Protein AF-A0A838Q9A1-F1 (afdb_monomer_lite)

Secondary structure (DSSP, 8-state):
-PPP--TTHHHH-EEEEESS-HHHHHHHHHHHHHTS-GGG-EEEEEE-SSEEEEEETTS-EEEEEEEE-TTSSEEEEEEESS-HHHHHHHHHHSPP-----S--------S-SS-----

Sequence (119 aa):
MSTPSNSQLARTVQEKTTPLSAAEVIAEAKVFFARRSGIYAAFPEQESSVHLTLRGQGGEEIVIGTALSMGGGTRVTASTYLFDQQVARFLDNLPSAQPDEPGIRVPLSFSTVLEKAAE

pLDDT: mean 81.8, std 20.18, range [37.47, 98.56]

Foldseek 3Di:
DDDPDPVVVVPFKDKAFAQDAQVVLQVLVQVLQCPDDQQSRWHFDDDDSFKTWTAHPVRWIKIWGWDADPVHGIMIIIGTDPCSVSVVVSRVPGHHPDDPDPDDPPPPPDDDDDDDDDD

Structure (mmCIF, N/CA/C/O backbone):
data_AF-A0A838Q9A1-F1
#
_entry.id   AF-A0A838Q9A1-F1
#
loop_
_atom_site.group_PDB
_atom_site.id
_atom_site.type_symbol
_atom_site.label_atom_id
_atom_site.label_alt_id
_atom_site.label_comp_id
_atom_site.label_asym_id
_atom_site.label_entity_id
_atom_site.label_seq_id
_atom_site.pdbx_PDB_ins_code
_atom_site.Cartn_x
_atom_site.Cartn_y
_atom_site.Cartn_z
_atom_site.occupancy
_atom_site.B_iso_or_equiv
_atom_site.auth_seq_id
_atom_site.auth_comp_id
_atom_site.auth_asym_id
_atom_site.auth_atom_id
_atom_site.pdbx_PDB_model_num
ATOM 1 N N . MET A 1 1 ? 23.471 18.700 -17.807 1.00 41.94 1 MET A N 1
ATOM 2 C CA . MET A 1 1 ? 22.583 19.209 -16.740 1.00 41.94 1 MET A CA 1
ATOM 3 C C . MET A 1 1 ? 22.416 18.096 -15.722 1.00 41.94 1 MET A C 1
ATOM 5 O O . MET A 1 1 ? 21.799 17.094 -16.051 1.00 41.94 1 MET A O 1
ATOM 9 N N . SER A 1 2 ? 23.044 18.214 -14.552 1.00 50.22 2 SER A N 1
ATOM 10 C CA . SER A 1 2 ? 22.929 17.217 -13.481 1.00 50.22 2 SER A CA 1
ATOM 11 C C . SER A 1 2 ? 21.661 17.499 -12.679 1.00 50.22 2 SER A C 1
ATOM 13 O O . SER A 1 2 ? 21.514 18.595 -12.141 1.00 50.22 2 SER A O 1
ATOM 15 N N . THR A 1 3 ? 20.732 16.545 -12.634 1.00 60.44 3 THR A N 1
ATOM 16 C CA . THR A 1 3 ? 19.511 16.640 -11.824 1.00 60.44 3 THR A CA 1
ATOM 17 C C . THR A 1 3 ? 19.892 16.805 -10.349 1.00 60.44 3 THR A C 1
ATOM 19 O O . THR A 1 3 ? 20.715 16.023 -9.863 1.00 60.44 3 THR A O 1
ATOM 22 N N . PRO A 1 4 ? 19.347 17.792 -9.615 1.00 58.34 4 PRO A N 1
ATOM 23 C CA . PRO A 1 4 ? 19.631 17.931 -8.193 1.00 58.34 4 PRO A CA 1
ATOM 24 C C . PRO A 1 4 ? 19.149 16.678 -7.451 1.00 58.34 4 PRO A C 1
ATOM 26 O O . PRO A 1 4 ? 17.971 16.327 -7.491 1.00 58.34 4 PRO A O 1
ATOM 29 N N . SER A 1 5 ? 20.081 15.984 -6.793 1.00 65.69 5 SER A N 1
ATOM 30 C CA . SER A 1 5 ? 19.782 14.820 -5.958 1.00 65.69 5 SER A CA 1
ATOM 31 C C . SER A 1 5 ? 19.087 15.292 -4.682 1.00 65.69 5 SER A C 1
ATOM 33 O O . SER A 1 5 ? 19.711 15.888 -3.803 1.00 65.69 5 SER A O 1
ATOM 35 N N . ASN A 1 6 ? 17.774 15.080 -4.596 1.00 66.38 6 ASN A N 1
ATOM 36 C CA . ASN A 1 6 ? 16.982 15.443 -3.428 1.00 66.38 6 ASN A CA 1
ATOM 37 C C . ASN A 1 6 ? 17.077 14.330 -2.370 1.00 66.38 6 ASN A C 1
ATOM 39 O O . ASN A 1 6 ? 16.202 13.476 -2.241 1.00 66.38 6 ASN A O 1
ATOM 43 N N . SER A 1 7 ? 18.181 14.333 -1.622 1.00 63.31 7 SER A N 1
ATOM 44 C CA . SER A 1 7 ? 18.490 13.353 -0.569 1.00 63.31 7 SER A CA 1
ATOM 45 C C . SER A 1 7 ? 17.493 13.351 0.598 1.00 63.31 7 SER A C 1
ATOM 47 O O . SER A 1 7 ? 17.454 12.388 1.362 1.00 63.31 7 SER A O 1
ATOM 49 N N . GLN A 1 8 ? 16.666 14.395 0.728 1.00 59.44 8 GLN A N 1
ATOM 50 C CA . GLN A 1 8 ? 15.575 14.442 1.702 1.00 59.44 8 GLN A CA 1
ATOM 51 C C . GLN A 1 8 ? 14.396 13.554 1.282 1.00 59.44 8 GLN A C 1
ATOM 53 O O . GLN A 1 8 ? 13.850 12.863 2.137 1.00 59.44 8 GLN A O 1
ATOM 58 N N . LEU A 1 9 ? 14.060 13.483 -0.016 1.00 54.34 9 LEU A N 1
ATOM 59 C CA . LEU A 1 9 ? 13.023 12.565 -0.524 1.00 54.34 9 LEU A CA 1
ATOM 60 C C . LEU A 1 9 ? 13.389 11.096 -0.275 1.00 54.34 9 LEU A C 1
ATOM 62 O O . LEU A 1 9 ? 12.526 10.286 0.047 1.00 54.34 9 LEU A O 1
ATOM 66 N N . ALA A 1 10 ? 14.677 10.763 -0.375 1.00 56.72 10 ALA A N 1
ATOM 67 C CA . ALA A 1 10 ? 15.167 9.399 -0.189 1.00 56.72 10 ALA A CA 1
ATOM 68 C C . ALA A 1 10 ? 15.056 8.883 1.260 1.00 56.72 10 ALA A C 1
ATOM 70 O O . ALA A 1 10 ? 15.186 7.684 1.478 1.00 56.72 10 ALA A O 1
ATOM 71 N N . ARG A 1 11 ? 14.844 9.755 2.260 1.00 59.75 11 ARG A N 1
ATOM 72 C CA . ARG A 1 11 ? 14.755 9.338 3.673 1.00 59.75 11 ARG A CA 1
ATOM 73 C C . ARG A 1 11 ? 13.359 8.927 4.132 1.00 59.75 11 ARG A C 1
ATOM 75 O O . ARG A 1 11 ? 13.268 8.242 5.144 1.00 59.75 11 ARG A O 1
ATOM 82 N N . THR A 1 12 ? 12.303 9.388 3.467 1.00 66.62 12 THR A N 1
ATOM 83 C CA . THR A 1 12 ? 10.917 9.209 3.943 1.00 66.62 12 THR A CA 1
ATOM 84 C C . THR A 1 12 ? 10.061 8.362 3.012 1.00 66.62 12 THR A C 1
ATOM 86 O O . THR A 1 12 ? 9.030 7.852 3.437 1.00 66.62 12 THR A O 1
ATOM 89 N N . VAL A 1 13 ? 10.477 8.185 1.757 1.00 73.81 13 VAL A N 1
ATOM 90 C CA . VAL A 1 13 ? 9.785 7.308 0.809 1.00 73.81 13 VAL A CA 1
ATOM 91 C C . VAL A 1 13 ? 10.223 5.869 1.046 1.00 73.81 13 VAL A C 1
ATOM 93 O O . VAL A 1 13 ? 11.408 5.553 0.960 1.00 73.81 13 VAL A O 1
ATOM 96 N N . GLN A 1 14 ? 9.256 4.996 1.318 1.00 92.06 14 GLN A N 1
ATOM 97 C CA . GLN A 1 14 ? 9.486 3.559 1.400 1.00 92.06 14 GLN A CA 1
ATOM 98 C C . GLN A 1 14 ? 9.177 2.929 0.040 1.00 92.06 14 GLN A C 1
ATOM 100 O O . GLN A 1 14 ? 8.159 3.248 -0.580 1.00 92.06 14 GLN A O 1
ATOM 105 N N . GLU A 1 15 ? 10.039 2.039 -0.446 1.00 94.69 15 GLU A N 1
ATOM 106 C CA . GLU A 1 15 ? 9.851 1.412 -1.753 1.00 94.69 15 GLU A CA 1
ATOM 107 C C . GLU A 1 15 ? 10.299 -0.046 -1.807 1.00 94.69 15 GLU A C 1
ATOM 109 O O . GLU A 1 15 ? 11.149 -0.485 -1.033 1.00 94.69 15 GLU A O 1
ATOM 114 N N . LYS A 1 16 ? 9.727 -0.795 -2.754 1.00 94.88 16 LYS A N 1
ATOM 115 C CA . LYS A 1 16 ? 10.109 -2.175 -3.066 1.00 94.88 16 LYS A CA 1
ATOM 116 C C . LYS A 1 16 ? 9.804 -2.511 -4.519 1.00 94.88 16 LYS A C 1
ATOM 118 O O . LYS A 1 16 ? 8.790 -2.076 -5.059 1.00 94.88 16 LYS A O 1
ATOM 123 N N . THR A 1 17 ? 10.641 -3.341 -5.134 1.00 95.94 17 THR A N 1
ATOM 124 C CA . THR A 1 17 ? 10.337 -3.955 -6.433 1.00 95.94 17 THR A CA 1
ATOM 125 C C . THR A 1 17 ? 9.768 -5.355 -6.229 1.00 95.94 17 THR A C 1
ATOM 127 O O . THR A 1 17 ? 10.328 -6.167 -5.489 1.00 95.94 17 THR A O 1
ATOM 130 N N . THR A 1 18 ? 8.656 -5.639 -6.899 1.00 95.81 18 THR A N 1
ATOM 131 C CA . THR A 1 18 ? 7.924 -6.905 -6.816 1.00 95.81 18 THR A CA 1
ATOM 132 C C . THR A 1 18 ? 7.633 -7.454 -8.215 1.00 95.81 18 THR A C 1
ATOM 134 O O . THR A 1 18 ? 7.460 -6.661 -9.142 1.00 95.81 18 THR A O 1
ATOM 137 N N . PRO A 1 19 ? 7.573 -8.783 -8.415 1.00 96.25 19 PRO A N 1
ATOM 138 C CA . PRO A 1 19 ? 7.175 -9.354 -9.700 1.00 96.25 19 PRO A CA 1
ATOM 139 C C . PRO A 1 19 ? 5.675 -9.201 -9.993 1.00 96.25 19 PRO A C 1
ATOM 141 O O . PRO A 1 19 ? 5.266 -9.419 -11.129 1.00 96.25 19 PRO A O 1
ATOM 144 N N . LEU A 1 20 ? 4.861 -8.835 -8.996 1.00 96.69 20 LEU A N 1
ATOM 145 C CA . LEU A 1 20 ? 3.433 -8.584 -9.189 1.00 96.69 20 LEU A CA 1
ATOM 146 C C . LEU A 1 20 ? 3.200 -7.426 -10.164 1.00 96.69 20 LEU A C 1
ATOM 148 O O . LEU A 1 20 ? 3.982 -6.473 -10.225 1.00 96.69 20 LEU A O 1
ATOM 152 N N . SER A 1 21 ? 2.091 -7.478 -10.893 1.00 96.19 21 SER A N 1
ATOM 153 C CA . SER A 1 21 ? 1.589 -6.357 -11.684 1.00 96.19 21 SER A CA 1
ATOM 154 C C . SER A 1 21 ? 1.074 -5.221 -10.791 1.00 96.19 21 SER A C 1
ATOM 156 O O . SER A 1 21 ? 0.727 -5.422 -9.626 1.00 96.19 21 SER A O 1
ATOM 158 N N . ALA A 1 22 ? 0.964 -4.011 -11.347 1.00 97.06 22 ALA A N 1
ATOM 159 C CA . ALA A 1 22 ? 0.398 -2.859 -10.641 1.00 97.06 22 ALA A CA 1
ATOM 160 C C . ALA A 1 22 ? -1.006 -3.138 -10.069 1.00 97.06 22 ALA A C 1
ATOM 162 O O . ALA A 1 22 ? -1.291 -2.790 -8.924 1.00 97.06 22 ALA A O 1
ATOM 163 N N . ALA A 1 23 ? -1.862 -3.817 -10.840 1.00 97.56 23 ALA A N 1
ATOM 164 C CA . ALA A 1 23 ? -3.215 -4.165 -10.414 1.00 97.56 23 ALA A CA 1
ATOM 165 C C . ALA A 1 23 ? -3.218 -5.142 -9.225 1.00 97.56 23 ALA A C 1
ATOM 167 O O . ALA A 1 23 ? -3.989 -4.959 -8.284 1.00 97.56 23 ALA A O 1
ATOM 168 N N . GLU A 1 24 ? -2.331 -6.141 -9.235 1.00 97.88 24 GLU A N 1
ATOM 169 C CA . GLU A 1 24 ? -2.170 -7.083 -8.120 1.00 97.88 24 GLU A CA 1
ATOM 170 C C . GLU A 1 24 ? -1.653 -6.377 -6.864 1.00 97.88 24 GLU A C 1
ATOM 172 O O . GLU A 1 24 ? -2.191 -6.594 -5.783 1.00 97.88 24 GLU A O 1
ATOM 177 N N . VAL A 1 25 ? -0.683 -5.464 -6.994 1.00 98.12 25 VAL A N 1
ATOM 178 C CA . VAL A 1 25 ? -0.192 -4.657 -5.862 1.00 98.12 25 VAL A CA 1
ATOM 179 C C . VAL A 1 25 ? -1.314 -3.820 -5.244 1.00 98.12 25 VAL A C 1
ATOM 181 O O . VAL A 1 25 ? -1.451 -3.784 -4.021 1.00 98.12 25 VAL A O 1
ATOM 184 N N . ILE A 1 26 ? -2.127 -3.154 -6.069 1.00 98.31 26 ILE A N 1
ATOM 185 C CA . ILE A 1 26 ? -3.264 -2.349 -5.600 1.00 98.31 26 ILE A CA 1
ATOM 186 C C . ILE A 1 26 ? -4.300 -3.238 -4.901 1.00 98.31 26 ILE A C 1
ATOM 188 O O . ILE A 1 26 ? -4.814 -2.869 -3.843 1.00 98.31 26 ILE A O 1
ATOM 192 N N . ALA A 1 27 ? -4.598 -4.419 -5.448 1.00 98.19 27 ALA A N 1
ATOM 193 C CA . ALA A 1 27 ? -5.512 -5.371 -4.825 1.00 98.19 27 ALA A CA 1
ATOM 194 C C . ALA A 1 27 ? -4.995 -5.861 -3.459 1.00 98.19 27 ALA A C 1
ATOM 196 O O . ALA A 1 27 ? -5.736 -5.815 -2.474 1.00 98.19 27 ALA A O 1
ATOM 197 N N . GLU A 1 28 ? -3.719 -6.247 -3.378 1.00 98.12 28 GLU A N 1
ATOM 198 C CA . GLU A 1 28 ? -3.065 -6.666 -2.135 1.00 98.12 28 GLU A CA 1
ATOM 199 C C . GLU A 1 28 ? -3.056 -5.548 -1.088 1.00 98.12 28 GLU A C 1
ATOM 201 O O . GLU A 1 28 ? -3.370 -5.796 0.075 1.00 98.12 28 GLU A O 1
ATOM 206 N N . ALA A 1 29 ? -2.784 -4.299 -1.485 1.00 98.06 29 ALA A N 1
ATOM 207 C CA . ALA A 1 29 ? -2.824 -3.155 -0.575 1.00 98.06 29 ALA A CA 1
ATOM 208 C C . ALA A 1 29 ? -4.211 -2.995 0.067 1.00 98.06 29 ALA A C 1
ATOM 210 O O . ALA A 1 29 ? -4.324 -2.903 1.292 1.00 98.06 29 ALA A O 1
ATOM 211 N N . LYS A 1 30 ? -5.283 -3.035 -0.738 1.00 98.06 30 LYS A N 1
ATOM 212 C CA . LYS A 1 30 ? -6.664 -2.926 -0.237 1.00 98.06 30 LYS A CA 1
ATOM 213 C C . LYS A 1 30 ? -6.979 -3.999 0.802 1.00 98.06 30 LYS A C 1
ATOM 215 O O . LYS A 1 30 ? -7.526 -3.693 1.859 1.00 98.06 30 LYS A O 1
ATOM 220 N N . VAL A 1 31 ? -6.604 -5.247 0.526 1.00 97.75 31 VAL A N 1
ATOM 221 C CA . VAL A 1 31 ? -6.829 -6.370 1.448 1.00 97.75 31 VAL A CA 1
ATOM 222 C C . VAL A 1 31 ? -5.982 -6.226 2.712 1.00 97.75 31 VAL A C 1
ATOM 224 O O . VAL A 1 31 ? -6.488 -6.417 3.820 1.00 97.75 31 VAL A O 1
ATOM 227 N N . PHE A 1 32 ? -4.704 -5.882 2.561 1.00 97.44 32 PHE A N 1
ATOM 228 C CA . PHE A 1 32 ? -3.756 -5.773 3.662 1.00 97.44 32 PHE A CA 1
ATOM 229 C C . PHE A 1 32 ? -4.185 -4.718 4.681 1.00 97.44 32 PHE A C 1
ATOM 231 O O . PHE A 1 32 ? -4.204 -5.010 5.877 1.00 97.44 32 PHE A O 1
ATOM 238 N N . PHE A 1 33 ? -4.531 -3.510 4.225 1.00 97.19 33 PHE A N 1
ATOM 239 C CA . PHE A 1 33 ? -4.876 -2.400 5.115 1.00 97.19 33 PHE A CA 1
ATOM 240 C C . PHE A 1 33 ? -6.293 -2.520 5.683 1.00 97.19 33 PHE A C 1
ATOM 242 O O . PHE A 1 33 ? -6.490 -2.192 6.850 1.00 97.19 33 PHE A O 1
ATOM 249 N N . ALA A 1 34 ? -7.254 -3.089 4.947 1.00 95.94 34 ALA A N 1
ATOM 250 C CA . ALA A 1 34 ? -8.605 -3.313 5.469 1.00 95.94 34 ALA A CA 1
ATOM 251 C C . ALA A 1 34 ? -8.656 -4.345 6.615 1.00 95.94 34 ALA A C 1
ATOM 253 O O . ALA A 1 34 ? -9.549 -4.288 7.457 1.00 95.94 34 ALA A O 1
ATOM 254 N N . ARG A 1 35 ? -7.710 -5.298 6.663 1.00 93.81 35 ARG A N 1
ATOM 255 C CA . ARG A 1 35 ? -7.657 -6.367 7.684 1.00 93.81 35 ARG A CA 1
ATOM 256 C C . ARG A 1 35 ? -6.927 -5.979 8.975 1.00 93.81 35 ARG A C 1
ATOM 258 O O . ARG A 1 35 ? -6.845 -6.797 9.892 1.00 93.81 35 ARG A O 1
ATOM 265 N N . ARG A 1 36 ? -6.340 -4.783 9.054 1.00 90.56 36 ARG A N 1
ATOM 266 C CA . ARG A 1 36 ? -5.607 -4.338 10.248 1.00 90.56 36 ARG A CA 1
ATOM 267 C C . ARG A 1 36 ? -6.562 -4.036 11.407 1.00 90.56 36 ARG A C 1
ATOM 269 O O . ARG A 1 36 ? -7.753 -3.818 11.211 1.00 90.56 36 ARG A O 1
ATOM 276 N N . SER A 1 37 ? -6.033 -4.048 12.635 1.00 80.56 37 SER A N 1
ATOM 277 C CA . SER A 1 37 ? -6.794 -3.626 13.817 1.00 80.56 37 SER A CA 1
ATOM 278 C C . SER A 1 37 ? -7.254 -2.174 13.659 1.00 80.56 37 SER A C 1
ATOM 280 O O . SER A 1 37 ? -6.590 -1.399 12.980 1.00 80.56 37 SER A O 1
ATOM 282 N N . GLY A 1 38 ? -8.376 -1.804 14.286 1.00 79.25 38 GLY A N 1
ATOM 283 C CA . GLY A 1 38 ? -9.147 -0.600 13.938 1.00 79.25 38 GLY A CA 1
ATOM 284 C C . GLY A 1 38 ? -8.366 0.715 13.797 1.00 79.25 38 GLY A C 1
ATOM 285 O O . GLY A 1 38 ? -8.686 1.495 12.910 1.00 79.25 38 GLY A O 1
ATOM 286 N N . ILE A 1 39 ? -7.318 0.944 14.595 1.00 86.06 39 ILE A N 1
ATOM 287 C CA . ILE A 1 39 ? -6.488 2.164 14.505 1.0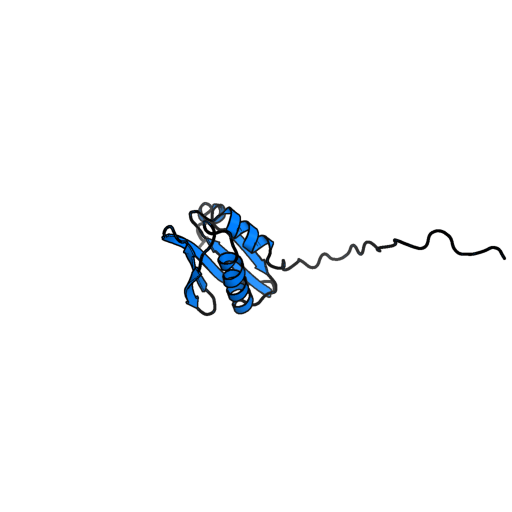0 86.06 39 ILE A CA 1
ATOM 288 C C . ILE A 1 39 ? -5.553 2.195 13.285 1.00 86.06 39 ILE A C 1
ATOM 290 O O . ILE A 1 39 ? -5.072 3.249 12.906 1.00 86.06 39 ILE A O 1
ATOM 294 N N . TYR A 1 40 ? -5.284 1.041 12.677 1.00 90.31 40 TYR A N 1
ATOM 295 C CA . TYR A 1 40 ? -4.440 0.888 11.491 1.00 90.31 40 TYR A CA 1
ATOM 296 C C . TYR A 1 40 ? -5.228 0.376 10.281 1.00 90.31 40 TYR A C 1
ATOM 298 O O . TYR A 1 40 ? -4.630 -0.038 9.286 1.00 90.31 40 TYR A O 1
ATOM 306 N N . ALA A 1 41 ? -6.557 0.346 10.372 1.00 95.25 41 ALA A N 1
ATOM 307 C CA . ALA A 1 41 ? -7.404 0.038 9.237 1.00 95.25 41 ALA A CA 1
ATOM 308 C C . ALA A 1 41 ? -7.512 1.279 8.346 1.00 95.25 41 ALA A C 1
ATOM 310 O O . ALA A 1 41 ? -7.837 2.365 8.826 1.00 95.25 41 ALA A O 1
ATOM 311 N N . ALA A 1 42 ? -7.251 1.109 7.053 1.00 97.38 42 ALA A N 1
ATOM 312 C CA . ALA A 1 42 ? -7.408 2.164 6.061 1.00 97.38 42 ALA A CA 1
ATOM 313 C C . ALA A 1 42 ? -8.129 1.614 4.827 1.00 97.38 42 ALA A C 1
ATOM 315 O O . ALA A 1 42 ? -7.906 0.468 4.428 1.00 97.38 42 ALA A O 1
ATOM 316 N N . PHE A 1 43 ? -9.004 2.428 4.240 1.00 96.88 43 PHE A N 1
ATOM 317 C CA . PHE A 1 43 ? -9.903 2.024 3.156 1.00 96.88 43 PHE A CA 1
ATOM 318 C C . PHE A 1 43 ? -9.721 2.917 1.924 1.00 96.88 43 PHE A C 1
ATOM 320 O O . PHE A 1 43 ? -9.340 4.074 2.093 1.00 96.88 43 PHE A O 1
ATOM 327 N N . PRO A 1 44 ? -9.988 2.417 0.702 1.00 97.88 44 PRO A N 1
ATOM 328 C CA . PRO A 1 44 ? -9.826 3.192 -0.530 1.00 97.88 44 PRO A CA 1
ATOM 329 C C . PRO A 1 44 ? -10.580 4.516 -0.505 1.00 97.88 44 PRO A C 1
ATOM 331 O O . PRO A 1 44 ? -11.782 4.540 -0.252 1.00 97.88 44 PRO A O 1
ATOM 334 N N . GLU A 1 45 ? -9.866 5.596 -0.809 1.00 97.62 45 GLU A N 1
ATOM 335 C CA . GLU A 1 45 ? -10.457 6.908 -1.070 1.00 97.62 45 GLU A CA 1
ATOM 336 C C . GLU A 1 45 ? -10.389 7.246 -2.564 1.00 97.62 45 GLU A C 1
ATOM 338 O O . GLU A 1 45 ? -11.398 7.634 -3.151 1.00 97.62 45 GLU A O 1
ATOM 343 N N . GLN A 1 46 ? -9.229 7.055 -3.201 1.00 98.00 46 GLN A N 1
ATOM 344 C CA . GLN A 1 46 ? -9.040 7.240 -4.642 1.00 98.00 46 GLN A CA 1
ATOM 345 C C . GLN A 1 46 ? -8.253 6.071 -5.231 1.00 98.00 46 GLN A C 1
ATOM 347 O O . GLN A 1 46 ? -7.308 5.573 -4.624 1.00 98.00 46 GLN A O 1
ATOM 352 N N . GLU A 1 47 ? -8.619 5.646 -6.439 1.00 97.81 47 GLU A N 1
ATOM 353 C CA . GLU A 1 47 ? -7.970 4.537 -7.139 1.00 97.81 47 GLU A CA 1
ATOM 354 C C . GLU A 1 47 ? -7.828 4.856 -8.631 1.00 97.81 47 GLU A C 1
ATOM 356 O O . GLU A 1 47 ? -8.731 5.401 -9.265 1.00 97.81 47 GLU A O 1
ATOM 361 N N . SER A 1 48 ? -6.681 4.492 -9.196 1.00 97.31 48 SER A N 1
ATOM 362 C CA . SER A 1 48 ? -6.431 4.446 -10.636 1.00 97.31 48 SER A CA 1
ATOM 363 C C . SER A 1 48 ? -5.682 3.158 -10.983 1.00 97.31 48 SER A C 1
ATOM 365 O O . SER A 1 48 ? -5.360 2.361 -10.106 1.00 97.31 48 SER A O 1
ATOM 367 N N . SER A 1 49 ? -5.328 2.964 -12.253 1.00 96.69 49 SER A N 1
ATOM 368 C CA . SER A 1 49 ? -4.569 1.786 -12.691 1.00 96.69 49 SER A CA 1
ATOM 369 C C . SER A 1 49 ? -3.166 1.663 -12.084 1.00 96.69 49 SER A C 1
ATOM 371 O O . SER A 1 49 ? -2.578 0.588 -12.161 1.00 96.69 49 SER A O 1
ATOM 373 N N . VAL A 1 50 ? -2.602 2.745 -11.533 1.00 97.12 50 VAL A N 1
ATOM 374 C CA . VAL A 1 50 ? -1.218 2.776 -11.018 1.00 97.12 50 VAL A CA 1
ATOM 375 C C . VAL A 1 50 ? -1.077 3.431 -9.643 1.00 97.12 50 VAL A C 1
ATOM 377 O O . VAL A 1 50 ? 0.039 3.583 -9.144 1.00 97.12 50 VAL A O 1
ATOM 380 N N . HIS A 1 51 ? -2.183 3.838 -9.027 1.00 96.88 51 HIS A N 1
ATOM 381 C CA . HIS A 1 51 ? -2.177 4.638 -7.807 1.00 96.88 51 HIS A CA 1
ATOM 382 C C . HIS A 1 51 ? -3.386 4.322 -6.930 1.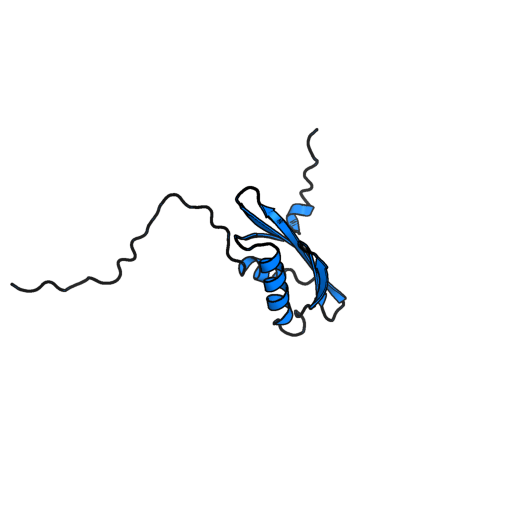00 96.88 51 HIS A C 1
ATOM 384 O O . HIS A 1 51 ? -4.481 4.108 -7.450 1.00 96.88 51 HIS A O 1
ATOM 390 N N . LEU A 1 52 ? -3.183 4.341 -5.616 1.00 98.56 52 LEU A N 1
ATOM 391 C CA . LEU A 1 52 ? -4.207 4.129 -4.600 1.00 98.56 52 LEU A CA 1
ATOM 392 C C . LEU A 1 52 ? -3.953 5.072 -3.418 1.00 98.56 52 LEU A C 1
ATOM 394 O O . LEU A 1 52 ? -2.848 5.085 -2.872 1.00 98.56 52 LEU A O 1
ATOM 398 N N . THR A 1 53 ? -4.981 5.799 -2.987 1.00 98.19 53 THR A N 1
ATOM 399 C CA . THR A 1 53 ? -5.004 6.465 -1.681 1.00 98.19 53 THR A CA 1
ATOM 400 C C . THR A 1 53 ? -5.938 5.720 -0.737 1.00 98.19 53 THR A C 1
ATOM 402 O O . THR A 1 53 ? -7.017 5.262 -1.124 1.00 98.19 53 THR A O 1
ATOM 405 N N . LEU A 1 54 ? -5.515 5.577 0.516 1.00 98.12 54 LEU A N 1
ATOM 406 C CA . LEU A 1 54 ? -6.298 4.962 1.581 1.00 98.12 54 LEU A CA 1
ATOM 407 C C . LEU A 1 54 ? -6.475 5.961 2.724 1.00 98.12 54 LEU A C 1
ATOM 409 O O . LEU A 1 54 ? -5.517 6.645 3.087 1.00 98.12 54 LEU A O 1
ATOM 413 N N . ARG A 1 55 ? -7.668 5.990 3.324 1.00 97.38 55 ARG A N 1
ATOM 414 C CA . ARG A 1 55 ? -7.996 6.836 4.475 1.00 97.38 55 ARG A CA 1
ATOM 415 C C . ARG A 1 55 ? -8.254 5.993 5.728 1.00 97.38 55 ARG A C 1
ATOM 417 O O . ARG A 1 55 ? -9.049 5.049 5.694 1.00 97.38 55 ARG A O 1
ATOM 424 N N . GLY A 1 56 ? -7.577 6.335 6.822 1.00 94.69 56 GLY A N 1
ATOM 425 C CA . GLY A 1 56 ? -7.836 5.809 8.166 1.00 94.69 56 GLY A CA 1
ATOM 426 C C . GLY A 1 56 ? -8.972 6.554 8.876 1.00 94.69 56 GLY A C 1
ATOM 427 O O . GLY A 1 56 ? -9.408 7.620 8.441 1.00 94.69 56 GLY A O 1
ATOM 428 N N . GLN A 1 57 ? -9.454 6.017 10.001 1.00 89.44 57 GLN A N 1
ATOM 429 C CA . GLN A 1 57 ? -10.561 6.620 10.767 1.00 89.44 57 GLN A CA 1
ATOM 430 C C . GLN A 1 57 ? -10.216 8.007 11.339 1.00 89.44 57 GLN A C 1
ATOM 432 O O . GLN A 1 57 ? -11.105 8.838 11.505 1.00 89.44 57 GLN A O 1
ATOM 437 N N . GLY A 1 58 ? -8.935 8.273 11.617 1.00 88.25 58 GLY A N 1
ATOM 438 C CA . GLY A 1 58 ? -8.455 9.559 12.125 1.00 88.25 58 GLY A CA 1
ATOM 439 C C . GLY A 1 58 ? -8.169 10.609 11.047 1.00 88.25 58 GLY A C 1
ATOM 440 O O . GLY A 1 58 ? -7.551 11.624 11.355 1.00 88.25 58 GLY A O 1
ATOM 441 N N . GLY A 1 59 ? -8.552 10.368 9.786 1.00 87.75 59 GLY A N 1
ATOM 442 C CA . GLY A 1 59 ? -8.160 11.216 8.651 1.00 87.75 59 GLY A CA 1
ATOM 443 C C . GLY A 1 59 ? -6.732 10.958 8.155 1.00 87.75 59 GLY A C 1
ATOM 444 O O . GLY A 1 59 ? -6.227 11.685 7.303 1.00 87.75 59 GLY A O 1
ATOM 445 N N . GLU A 1 60 ? -6.090 9.913 8.673 1.00 93.12 60 GLU A N 1
ATOM 446 C CA . GLU A 1 60 ? -4.770 9.453 8.251 1.00 93.12 60 GLU A CA 1
ATOM 447 C C . GLU A 1 60 ? -4.784 9.018 6.786 1.00 93.12 60 GLU A C 1
ATOM 449 O O . GLU A 1 60 ? -5.798 8.524 6.290 1.00 93.12 60 GLU A O 1
ATOM 454 N N . GLU A 1 61 ? -3.653 9.175 6.103 1.00 95.69 61 GLU A N 1
ATOM 455 C CA . GLU A 1 61 ? -3.539 8.896 4.675 1.00 95.69 61 GLU A CA 1
ATOM 456 C C . GLU A 1 61 ? -2.343 7.993 4.375 1.00 95.69 61 GLU A C 1
ATOM 458 O O . GLU A 1 61 ? -1.240 8.188 4.897 1.00 95.69 61 GLU A O 1
ATOM 463 N N . ILE A 1 62 ? -2.582 7.021 3.497 1.00 96.62 62 ILE A N 1
ATOM 464 C CA . ILE A 1 62 ? -1.554 6.195 2.872 1.00 96.62 62 ILE A CA 1
ATOM 465 C C . ILE A 1 62 ? -1.668 6.394 1.370 1.00 96.62 62 ILE A C 1
ATOM 467 O O . ILE A 1 62 ? -2.750 6.248 0.801 1.00 96.62 62 ILE A O 1
ATOM 471 N N . VAL A 1 63 ? -0.543 6.671 0.726 1.00 97.44 63 VAL A N 1
ATOM 472 C CA . VAL A 1 63 ? -0.457 6.805 -0.723 1.00 97.44 63 VAL A CA 1
ATOM 473 C C . VAL A 1 63 ? 0.429 5.698 -1.266 1.00 97.44 63 VAL A C 1
ATOM 475 O O . VAL A 1 63 ? 1.594 5.601 -0.885 1.00 97.44 63 VAL A O 1
ATOM 478 N N . ILE A 1 64 ? -0.111 4.883 -2.170 1.00 98.00 64 ILE A N 1
ATOM 479 C CA . ILE A 1 64 ? 0.612 3.835 -2.889 1.00 98.00 64 ILE A CA 1
ATOM 480 C C . ILE A 1 64 ? 0.699 4.228 -4.363 1.00 98.00 64 ILE A C 1
ATOM 482 O O . ILE A 1 64 ? -0.312 4.471 -5.022 1.00 98.00 64 ILE A O 1
ATOM 486 N N . GLY A 1 65 ? 1.919 4.281 -4.884 1.00 97.69 65 GLY A N 1
ATOM 487 C CA . GLY A 1 65 ? 2.215 4.475 -6.298 1.00 97.69 65 GLY A CA 1
ATOM 488 C C . GLY A 1 65 ? 2.917 3.253 -6.872 1.00 97.69 65 GLY A C 1
ATOM 489 O O . GLY A 1 65 ? 3.744 2.630 -6.207 1.00 97.69 65 GLY A O 1
ATOM 490 N N . THR A 1 66 ? 2.599 2.923 -8.117 1.00 97.94 66 THR A N 1
ATOM 491 C CA . THR A 1 66 ? 3.249 1.847 -8.864 1.00 97.94 66 THR A CA 1
ATOM 492 C C . THR A 1 66 ? 3.808 2.366 -10.181 1.00 97.94 66 THR A C 1
ATOM 494 O O . THR A 1 66 ? 3.231 3.243 -10.823 1.00 97.94 66 THR A O 1
ATOM 497 N N . ALA A 1 67 ? 4.952 1.828 -10.585 1.00 97.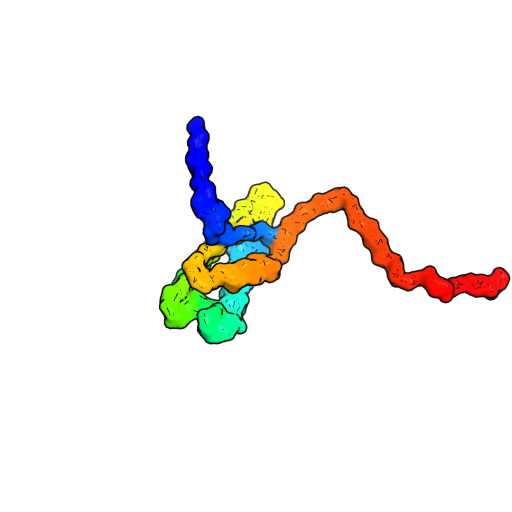00 67 ALA A N 1
ATOM 498 C CA . ALA A 1 67 ? 5.584 2.114 -11.863 1.00 97.00 67 ALA A CA 1
ATOM 499 C C . ALA A 1 67 ? 6.281 0.858 -12.390 1.00 97.00 67 ALA A C 1
ATOM 501 O O . ALA A 1 67 ? 6.662 -0.020 -11.616 1.00 97.00 67 ALA A O 1
ATOM 502 N N . LEU A 1 68 ? 6.490 0.777 -13.705 1.00 94.25 68 LEU A N 1
ATOM 503 C CA . LEU A 1 68 ? 7.321 -0.279 -14.281 1.00 94.25 68 LEU A CA 1
ATOM 504 C C . LEU A 1 68 ? 8.757 -0.149 -13.762 1.00 94.25 68 LEU A C 1
ATOM 506 O O . LEU A 1 68 ? 9.325 0.946 -13.751 1.00 94.25 68 LEU A O 1
ATOM 510 N N . SER A 1 69 ? 9.342 -1.265 -13.334 1.00 91.31 69 SER A N 1
ATOM 511 C CA . SER A 1 69 ? 10.749 -1.310 -12.939 1.00 91.31 69 SER A CA 1
ATOM 512 C C . SER A 1 69 ? 11.645 -1.603 -14.145 1.00 91.31 69 SER A C 1
ATOM 514 O O . SER A 1 69 ? 11.297 -2.407 -15.009 1.00 91.31 69 SER A O 1
ATOM 516 N N . MET A 1 70 ? 12.827 -0.980 -14.193 1.00 80.56 70 MET A N 1
ATOM 517 C CA . MET A 1 70 ? 13.798 -1.140 -15.292 1.00 80.56 70 MET A CA 1
ATOM 518 C C . MET A 1 70 ? 14.303 -2.586 -15.445 1.00 80.56 70 MET A C 1
ATOM 520 O O . MET A 1 70 ? 14.711 -2.973 -16.534 1.00 80.56 70 MET A O 1
ATOM 524 N N . GLY A 1 71 ? 14.262 -3.382 -14.371 1.00 77.38 71 GLY A N 1
ATOM 525 C CA . GLY A 1 71 ? 14.637 -4.803 -14.360 1.00 77.38 71 GLY A CA 1
ATOM 526 C C . GLY A 1 71 ? 13.462 -5.773 -14.530 1.00 77.38 71 GLY A C 1
ATOM 527 O O . GLY A 1 71 ? 13.634 -6.965 -14.305 1.00 77.38 71 GLY A O 1
ATOM 528 N N . GLY A 1 72 ? 12.273 -5.275 -14.887 1.00 84.31 72 GLY A N 1
ATOM 529 C CA . GLY A 1 72 ? 11.037 -6.056 -14.904 1.00 84.31 72 GLY A CA 1
ATOM 530 C C . GLY A 1 72 ? 10.284 -6.022 -13.569 1.00 84.31 72 GLY A C 1
ATOM 531 O O . GLY A 1 72 ? 10.831 -5.683 -12.519 1.00 84.31 72 GLY A O 1
ATOM 532 N N . GLY A 1 73 ? 8.989 -6.337 -13.627 1.00 90.44 73 GLY A N 1
ATOM 533 C CA . GLY A 1 73 ? 8.074 -6.212 -12.493 1.00 90.44 73 GLY A CA 1
ATOM 534 C C . GLY A 1 73 ? 7.651 -4.768 -12.202 1.00 90.44 73 GLY A C 1
ATOM 535 O O . GLY A 1 73 ? 7.774 -3.866 -13.038 1.00 90.44 73 GLY A O 1
ATOM 536 N N . THR A 1 74 ? 7.147 -4.556 -10.991 1.00 96.25 74 THR A N 1
ATOM 537 C CA . THR A 1 74 ? 6.564 -3.294 -10.536 1.00 96.25 74 THR A CA 1
ATOM 538 C C . THR A 1 74 ? 7.391 -2.712 -9.396 1.00 96.25 74 THR A C 1
ATOM 540 O O . THR A 1 74 ? 7.597 -3.358 -8.368 1.00 96.25 74 THR A O 1
ATOM 543 N N . ARG A 1 75 ? 7.845 -1.467 -9.553 1.00 96.56 75 ARG A N 1
ATOM 544 C CA . ARG A 1 75 ? 8.347 -0.646 -8.448 1.00 96.56 75 ARG A CA 1
ATOM 545 C C . ARG A 1 75 ? 7.149 -0.066 -7.709 1.00 96.56 75 ARG A C 1
ATOM 547 O O . ARG A 1 75 ? 6.331 0.632 -8.305 1.00 96.56 75 ARG A O 1
ATOM 554 N N . VAL A 1 76 ? 7.072 -0.345 -6.418 1.00 97.44 76 VAL A N 1
ATOM 555 C CA . VAL A 1 76 ? 6.041 0.144 -5.507 1.00 97.44 76 VAL A CA 1
ATOM 556 C C . VAL A 1 76 ? 6.670 1.190 -4.608 1.00 97.44 76 VAL A C 1
ATOM 558 O O . VAL A 1 76 ? 7.678 0.921 -3.961 1.00 97.44 76 VAL A O 1
ATOM 561 N N . THR A 1 77 ? 6.075 2.373 -4.566 1.00 96.69 77 THR A N 1
ATOM 562 C CA . THR A 1 77 ? 6.433 3.454 -3.644 1.00 96.69 77 THR A CA 1
ATOM 563 C C . THR A 1 77 ? 5.261 3.707 -2.719 1.00 96.69 77 THR A C 1
ATOM 565 O O . THR A 1 77 ? 4.124 3.782 -3.188 1.00 96.69 77 THR A O 1
ATOM 568 N N . ALA A 1 78 ? 5.525 3.868 -1.432 1.00 95.62 78 ALA A N 1
ATOM 569 C CA . ALA A 1 78 ? 4.503 4.130 -0.440 1.00 95.62 78 ALA A CA 1
ATOM 570 C C . ALA A 1 78 ? 4.910 5.295 0.467 1.00 95.62 78 ALA A C 1
ATOM 572 O O . ALA A 1 78 ? 6.055 5.382 0.917 1.00 95.62 78 ALA A O 1
ATOM 573 N N . SER A 1 79 ? 3.945 6.170 0.735 1.00 93.44 79 SER A N 1
ATOM 574 C CA . SER A 1 79 ? 4.118 7.376 1.541 1.00 93.44 79 SER A CA 1
ATOM 575 C C . SER A 1 79 ? 2.983 7.510 2.546 1.00 93.44 79 SER A C 1
ATOM 577 O O . SER A 1 79 ? 1.837 7.162 2.265 1.00 93.44 79 SER A O 1
ATOM 579 N N . THR A 1 80 ? 3.309 8.017 3.727 1.00 93.06 80 THR A N 1
ATOM 580 C CA . THR A 1 80 ? 2.378 8.195 4.843 1.00 93.06 80 THR A CA 1
ATOM 581 C C . THR A 1 80 ? 2.973 9.181 5.852 1.00 93.06 80 THR A C 1
ATOM 583 O O . THR A 1 80 ? 4.187 9.357 5.890 1.00 93.06 80 THR A O 1
ATOM 586 N N . TYR A 1 81 ? 2.130 9.787 6.695 1.00 89.62 81 TYR A N 1
ATOM 587 C CA . TYR A 1 81 ? 2.566 10.539 7.879 1.00 89.62 81 TYR A CA 1
ATOM 588 C C . TYR A 1 81 ? 2.514 9.728 9.194 1.00 89.62 81 TYR A C 1
ATOM 590 O O . TYR A 1 81 ? 3.298 9.999 10.096 1.00 89.62 81 TYR A O 1
ATOM 598 N N . LEU A 1 82 ? 1.587 8.760 9.330 1.00 89.69 82 LEU A N 1
ATOM 599 C CA . LEU A 1 82 ? 1.317 8.061 10.610 1.00 89.69 82 LEU A CA 1
ATOM 600 C C . LEU A 1 82 ? 1.364 6.521 10.544 1.00 89.69 82 LEU A C 1
ATOM 602 O O . LEU A 1 82 ? 1.413 5.851 11.573 1.00 89.69 82 LEU A O 1
ATOM 606 N N . PHE A 1 83 ? 1.373 5.940 9.345 1.00 92.56 83 PHE A N 1
ATOM 607 C CA . PHE A 1 83 ? 1.325 4.497 9.093 1.00 92.56 83 PHE A CA 1
ATOM 608 C C . PHE A 1 83 ? 2.680 3.874 8.729 1.00 92.56 83 PHE A C 1
ATOM 610 O O . PHE A 1 83 ? 2.705 2.780 8.163 1.00 92.56 83 PHE A O 1
ATOM 617 N N . ASP A 1 84 ? 3.813 4.510 9.041 1.00 92.06 84 ASP A N 1
ATOM 618 C CA . ASP A 1 84 ? 5.142 4.085 8.569 1.00 92.06 84 ASP A CA 1
ATOM 619 C C . ASP A 1 84 ? 5.439 2.603 8.793 1.00 92.06 84 ASP A C 1
ATOM 621 O O . ASP A 1 84 ? 5.875 1.911 7.874 1.00 92.06 84 ASP A O 1
ATOM 625 N N . GLN A 1 85 ? 5.136 2.083 9.985 1.00 92.94 85 GLN A N 1
ATOM 626 C CA . GLN A 1 85 ? 5.346 0.668 10.293 1.00 92.94 85 GLN A CA 1
ATOM 627 C C . GLN A 1 85 ? 4.449 -0.254 9.455 1.00 92.94 85 GLN A C 1
ATOM 629 O O . GLN A 1 85 ? 4.855 -1.361 9.099 1.00 92.94 85 GLN A O 1
ATOM 634 N N . GLN A 1 86 ? 3.226 0.174 9.144 1.00 95.19 86 GLN A N 1
ATOM 635 C CA . GLN A 1 86 ? 2.275 -0.670 8.421 1.00 95.19 86 GLN A CA 1
ATOM 636 C C . GLN A 1 86 ? 2.565 -0.655 6.928 1.00 95.19 86 GLN A C 1
ATOM 638 O O . GLN A 1 86 ? 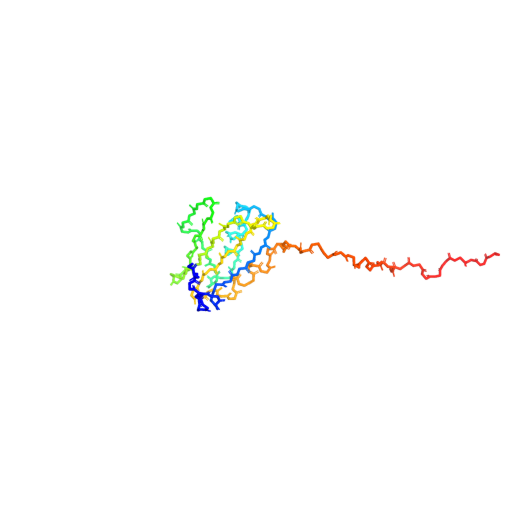2.415 -1.685 6.276 1.00 95.19 86 GLN A O 1
ATOM 643 N N 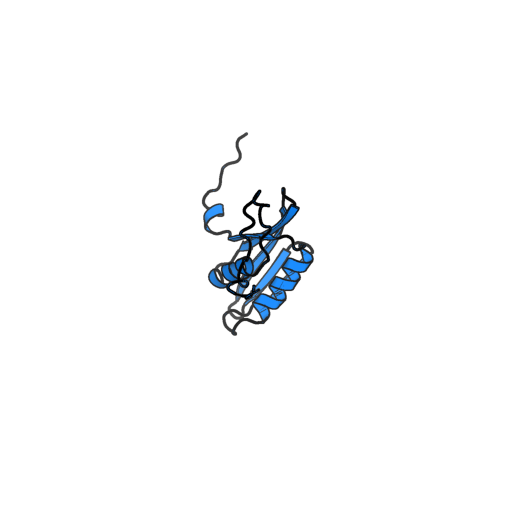. VAL A 1 87 ? 3.063 0.474 6.424 1.00 95.75 87 VAL A N 1
ATOM 644 C CA . VAL A 1 87 ? 3.643 0.577 5.089 1.00 95.75 87 VAL A CA 1
ATOM 645 C C . VAL A 1 87 ? 4.875 -0.318 4.960 1.00 95.75 87 VAL A C 1
ATOM 647 O O . VAL A 1 87 ? 4.918 -1.121 4.031 1.00 95.75 87 VAL A O 1
ATOM 650 N N . ALA A 1 88 ? 5.808 -0.281 5.916 1.00 95.69 88 ALA A N 1
ATOM 651 C CA . ALA A 1 88 ? 6.991 -1.145 5.893 1.00 95.69 88 ALA A CA 1
ATOM 652 C C . ALA A 1 88 ? 6.599 -2.628 5.834 1.00 95.69 88 ALA A C 1
ATOM 654 O O . ALA A 1 88 ? 7.046 -3.371 4.967 1.00 95.69 88 ALA A O 1
ATOM 655 N N . ARG A 1 89 ? 5.660 -3.042 6.695 1.00 95.56 89 ARG A N 1
ATOM 656 C CA . ARG A 1 89 ? 5.137 -4.416 6.718 1.00 95.56 89 ARG A CA 1
ATOM 657 C C . ARG A 1 89 ? 4.397 -4.803 5.442 1.00 95.56 89 ARG A C 1
ATOM 659 O O . ARG A 1 89 ? 4.437 -5.968 5.061 1.00 95.56 89 ARG A O 1
ATOM 666 N N . PHE A 1 90 ? 3.678 -3.867 4.822 1.00 97.06 90 PHE A N 1
ATOM 667 C CA . PHE A 1 90 ? 3.013 -4.113 3.544 1.00 97.06 90 PHE A CA 1
ATOM 668 C C . PHE A 1 90 ? 4.048 -4.403 2.465 1.00 97.06 90 PHE A C 1
ATOM 670 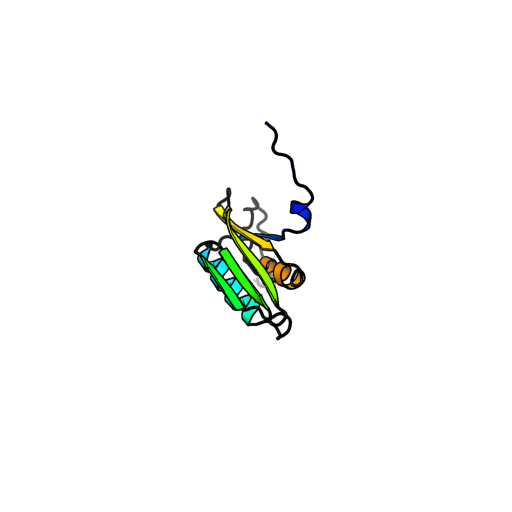O O . PHE A 1 90 ? 3.962 -5.437 1.806 1.00 97.06 90 PHE A O 1
ATOM 677 N N . LEU A 1 91 ? 5.051 -3.532 2.336 1.00 96.75 91 LEU A N 1
ATOM 678 C CA . LEU A 1 91 ? 6.129 -3.717 1.375 1.00 96.75 91 LEU A CA 1
ATOM 679 C C . LEU A 1 91 ? 6.864 -5.031 1.651 1.00 96.75 91 LEU A C 1
ATOM 681 O O . LEU A 1 91 ? 7.005 -5.839 0.739 1.00 96.75 91 LEU A O 1
ATOM 685 N N . ASP A 1 92 ? 7.236 -5.331 2.894 1.00 96.00 92 ASP A N 1
ATOM 686 C CA . ASP A 1 92 ? 7.884 -6.599 3.253 1.00 96.00 92 ASP A CA 1
ATOM 687 C C . ASP A 1 92 ? 7.048 -7.833 2.885 1.00 96.00 92 ASP A C 1
ATOM 689 O O . ASP A 1 92 ? 7.614 -8.830 2.439 1.00 96.00 92 ASP A O 1
ATOM 693 N N . ASN A 1 93 ? 5.717 -7.747 2.981 1.00 95.56 93 ASN A N 1
ATOM 694 C CA . ASN A 1 93 ? 4.798 -8.830 2.625 1.00 95.56 93 ASN A CA 1
ATOM 695 C C . ASN A 1 93 ? 4.659 -9.062 1.110 1.00 95.56 93 ASN A C 1
ATOM 697 O O . ASN A 1 93 ? 4.249 -10.146 0.698 1.00 95.56 93 ASN A O 1
ATOM 701 N N . LEU A 1 94 ? 4.986 -8.078 0.265 1.00 96.56 94 LEU A N 1
ATOM 702 C CA . LEU A 1 94 ? 5.024 -8.302 -1.182 1.00 96.56 94 LEU A CA 1
ATOM 703 C C . LEU A 1 94 ? 6.148 -9.295 -1.528 1.00 96.56 94 LEU A C 1
ATOM 705 O O . LEU A 1 94 ? 7.211 -9.258 -0.905 1.00 96.56 94 LEU A O 1
ATOM 709 N N . PRO A 1 95 ? 5.995 -10.154 -2.548 1.00 94.38 95 PRO A N 1
ATOM 710 C CA . PRO A 1 95 ? 7.110 -10.967 -3.009 1.00 94.38 95 PRO A CA 1
ATOM 711 C C . PRO A 1 95 ? 8.223 -10.044 -3.516 1.00 94.38 95 PRO A C 1
ATOM 713 O O . PRO A 1 95 ? 7.966 -9.088 -4.252 1.00 94.38 95 PRO A O 1
ATOM 716 N N . SER A 1 96 ? 9.460 -10.295 -3.097 1.00 85.38 96 SER A N 1
ATOM 717 C CA . SER A 1 96 ? 10.616 -9.559 -3.608 1.00 85.38 96 SER A CA 1
ATOM 718 C C . SER A 1 96 ? 10.922 -10.037 -5.023 1.00 85.38 96 SER A C 1
ATOM 720 O O . SER A 1 96 ? 10.977 -11.241 -5.266 1.00 85.38 96 SER A O 1
ATOM 722 N N . ALA A 1 97 ? 11.145 -9.108 -5.953 1.00 73.19 97 ALA A N 1
ATOM 723 C CA . ALA A 1 97 ? 11.788 -9.440 -7.220 1.00 73.19 97 ALA A CA 1
ATOM 724 C C . ALA A 1 97 ? 13.251 -9.773 -6.901 1.00 73.19 97 ALA A C 1
ATOM 726 O O . ALA A 1 97 ? 14.095 -8.885 -6.809 1.00 73.19 97 ALA A O 1
ATOM 727 N N . GLN A 1 98 ? 13.518 -11.029 -6.559 1.00 64.00 98 GLN A N 1
ATOM 728 C CA . GLN A 1 98 ? 14.851 -11.485 -6.197 1.00 64.00 98 GLN A CA 1
ATOM 729 C C . GLN A 1 98 ? 15.797 -11.188 -7.371 1.00 64.00 98 GLN A C 1
ATOM 731 O O . GLN A 1 98 ? 15.431 -11.478 -8.512 1.00 64.00 98 GLN A O 1
ATOM 736 N N . PRO A 1 99 ? 16.985 -10.601 -7.148 1.00 50.81 99 PRO A N 1
ATOM 737 C CA . PRO A 1 99 ? 18.030 -10.717 -8.148 1.00 50.81 99 PRO A CA 1
ATOM 738 C C . PRO A 1 99 ? 18.329 -12.213 -8.281 1.00 50.81 99 PRO A C 1
ATOM 740 O O . PRO A 1 99 ? 18.504 -12.890 -7.266 1.00 50.81 99 PRO A O 1
ATOM 743 N N . ASP A 1 100 ? 18.347 -12.744 -9.502 1.00 46.06 100 ASP A N 1
ATOM 744 C CA . ASP A 1 100 ? 18.918 -14.065 -9.754 1.00 46.06 100 ASP A CA 1
ATOM 745 C C . ASP A 1 100 ? 20.352 -14.061 -9.196 1.00 46.06 100 ASP A C 1
ATOM 747 O O . ASP A 1 100 ? 21.260 -13.493 -9.803 1.00 46.06 100 ASP A O 1
ATOM 751 N N . GLU A 1 101 ? 20.582 -14.640 -8.016 1.00 44.19 101 GLU A N 1
ATOM 752 C CA . GLU A 1 101 ? 21.943 -14.931 -7.577 1.00 44.19 101 GLU A CA 1
ATOM 753 C C . GLU A 1 101 ? 22.495 -16.026 -8.502 1.00 44.19 101 GLU A C 1
ATOM 755 O O . GLU A 1 101 ? 21.911 -17.117 -8.570 1.00 44.19 101 GLU A O 1
ATOM 760 N N . PRO A 1 102 ? 23.619 -15.810 -9.213 1.00 45.72 102 PRO A N 1
ATOM 761 C CA . PRO A 1 102 ? 24.284 -16.893 -9.910 1.00 45.72 102 PRO A CA 1
ATOM 762 C C . PRO A 1 102 ? 24.940 -17.805 -8.866 1.00 45.72 102 PRO A C 1
ATOM 764 O O . PRO A 1 102 ? 26.085 -17.614 -8.480 1.00 45.72 102 PRO A O 1
ATOM 767 N N . GLY A 1 103 ? 24.193 -18.818 -8.427 1.00 51.22 103 GLY A N 1
ATOM 768 C CA . GLY A 1 103 ? 24.705 -20.022 -7.781 1.00 51.22 103 GLY A CA 1
ATOM 769 C C . GLY A 1 103 ? 25.180 -19.876 -6.334 1.00 51.22 103 GLY A C 1
ATOM 770 O O . GLY A 1 103 ? 26.327 -19.547 -6.089 1.00 51.22 103 GLY A O 1
ATOM 771 N N . ILE A 1 104 ? 24.361 -20.359 -5.399 1.00 46.28 104 ILE A N 1
ATOM 772 C CA . ILE A 1 104 ? 24.710 -21.493 -4.530 1.00 46.28 104 ILE A CA 1
ATOM 773 C C . ILE A 1 104 ? 23.419 -22.298 -4.357 1.00 46.28 104 ILE A C 1
ATOM 775 O O . ILE A 1 104 ? 22.515 -21.947 -3.604 1.00 46.28 104 ILE A O 1
ATOM 779 N N . ARG A 1 105 ? 23.318 -23.415 -5.083 1.00 48.03 105 ARG A N 1
ATOM 780 C CA . ARG A 1 105 ? 22.407 -24.489 -4.688 1.00 48.03 105 ARG A CA 1
ATOM 781 C C . ARG A 1 105 ? 23.044 -25.121 -3.458 1.00 48.03 105 ARG A C 1
ATOM 783 O O . ARG A 1 105 ? 23.952 -25.931 -3.603 1.00 48.03 105 ARG A O 1
ATOM 790 N N . VAL A 1 106 ? 22.608 -24.744 -2.262 1.00 51.38 106 VAL A N 1
ATOM 791 C CA . VAL A 1 106 ? 22.812 -25.607 -1.094 1.00 51.38 106 VAL A CA 1
ATOM 792 C C . VAL A 1 106 ? 21.972 -26.856 -1.357 1.00 51.38 106 VAL A C 1
ATOM 794 O O . VAL A 1 106 ? 20.747 -26.732 -1.452 1.00 51.38 106 VAL A O 1
ATOM 797 N N . PRO A 1 107 ? 22.558 -28.052 -1.552 1.00 44.56 107 PRO A N 1
ATOM 798 C CA . PRO A 1 107 ? 21.741 -29.247 -1.580 1.00 44.56 107 PRO A CA 1
ATOM 799 C C . PRO A 1 107 ? 21.114 -29.398 -0.192 1.00 44.56 107 PRO A C 1
ATOM 801 O O . PRO A 1 107 ? 21.818 -29.545 0.807 1.00 44.56 107 PRO A O 1
ATOM 804 N N . LEU A 1 108 ? 19.781 -29.369 -0.135 1.00 49.50 108 LEU A N 1
ATOM 805 C CA . LEU A 1 108 ? 19.020 -29.925 0.978 1.00 49.50 108 LEU A CA 1
ATOM 806 C C . LEU A 1 108 ? 19.283 -31.438 1.004 1.00 49.50 108 LEU A C 1
ATOM 808 O O . LEU A 1 108 ? 18.496 -32.218 0.482 1.00 49.50 108 LEU A O 1
ATOM 812 N N . SER A 1 109 ? 20.418 -31.857 1.564 1.00 55.19 109 SER A N 1
ATOM 813 C CA . SER A 1 109 ? 20.628 -33.246 1.967 1.00 55.19 109 SER A CA 1
ATOM 814 C C . SER A 1 109 ? 20.302 -33.356 3.449 1.00 55.19 109 SER A C 1
ATOM 816 O O . SER A 1 109 ? 21.170 -33.275 4.315 1.00 55.19 109 SER A O 1
ATOM 818 N N . PHE A 1 110 ? 19.010 -33.498 3.732 1.00 51.44 110 PHE A N 1
ATOM 819 C CA . PHE A 1 110 ? 18.540 -34.126 4.957 1.00 51.44 110 PHE A CA 1
ATOM 820 C C . PHE A 1 110 ? 17.902 -35.454 4.549 1.00 51.44 110 PHE A C 1
ATOM 822 O O . PHE A 1 110 ? 16.936 -35.466 3.792 1.00 51.44 110 PHE A O 1
ATOM 829 N N . SER A 1 111 ? 18.445 -36.547 5.091 1.00 49.06 111 SER A N 1
ATOM 830 C CA . SER A 1 111 ? 18.050 -37.956 4.900 1.00 49.06 111 SER A CA 1
ATOM 831 C C . SER A 1 111 ? 18.747 -38.701 3.758 1.00 49.06 111 SER A C 1
ATOM 833 O O . SER A 1 111 ? 18.205 -38.857 2.673 1.00 49.06 111 SER A O 1
ATOM 835 N N . THR A 1 112 ? 19.939 -39.232 4.040 1.00 42.81 112 THR A N 1
ATOM 836 C CA . THR A 1 112 ? 20.241 -40.679 3.939 1.00 42.81 112 THR A CA 1
ATOM 837 C C . THR A 1 112 ? 21.507 -40.932 4.764 1.00 42.81 112 THR A C 1
ATOM 839 O O . THR A 1 112 ? 22.614 -41.071 4.252 1.00 42.81 112 THR A O 1
ATOM 842 N N . VAL A 1 113 ? 21.347 -40.901 6.087 1.00 47.12 113 VAL A N 1
ATOM 843 C CA . VAL A 1 113 ? 22.282 -41.530 7.020 1.00 47.12 113 VAL A CA 1
ATOM 844 C C . VAL A 1 113 ? 21.706 -42.919 7.288 1.00 47.12 113 VAL A C 1
ATOM 846 O O . VAL A 1 113 ? 20.558 -43.010 7.707 1.00 47.12 113 VAL A O 1
ATOM 849 N N . LEU A 1 114 ? 22.513 -43.958 7.040 1.00 49.56 114 LEU A N 1
ATOM 850 C CA . LEU A 1 114 ? 22.282 -45.367 7.399 1.00 49.56 114 LEU A CA 1
ATOM 851 C C . LEU A 1 114 ? 21.111 -46.095 6.702 1.00 49.56 114 LEU A C 1
ATOM 853 O O . LEU A 1 114 ? 20.109 -46.380 7.337 1.00 49.56 114 LEU A O 1
ATOM 857 N N . GLU A 1 115 ? 21.296 -46.534 5.449 1.00 48.06 115 GLU A N 1
ATOM 858 C CA . GLU A 1 115 ? 20.753 -47.839 5.012 1.00 48.06 115 GLU A CA 1
ATOM 859 C C . GLU A 1 115 ? 21.432 -48.376 3.736 1.00 48.06 115 GLU A C 1
ATOM 861 O O . GLU A 1 115 ? 20.964 -48.244 2.609 1.00 48.06 115 GLU A O 1
ATOM 866 N N . LYS A 1 116 ? 22.593 -48.999 3.938 1.00 38.50 116 LYS A N 1
ATOM 867 C CA . LYS A 1 116 ? 23.034 -50.179 3.182 1.00 38.50 116 LYS A CA 1
ATOM 868 C C . LYS A 1 116 ? 23.916 -50.964 4.158 1.00 38.50 116 LYS A C 1
ATOM 870 O O . LYS A 1 116 ? 25.034 -50.549 4.442 1.00 38.50 116 LYS A O 1
ATOM 875 N N . ALA A 1 117 ? 23.308 -51.815 4.987 1.00 37.47 117 ALA A N 1
ATOM 876 C CA . ALA A 1 117 ? 23.203 -53.257 4.734 1.00 37.47 117 ALA A CA 1
ATOM 877 C C . ALA A 1 117 ? 24.584 -53.813 4.334 1.00 37.47 117 ALA A C 1
ATOM 879 O O . ALA A 1 117 ? 25.098 -53.474 3.274 1.00 37.47 117 ALA A O 1
ATOM 880 N N . ALA A 1 118 ? 25.303 -54.510 5.217 1.00 47.00 118 ALA A N 1
ATOM 881 C CA . ALA A 1 118 ? 24.950 -55.880 5.589 1.00 47.00 118 ALA A CA 1
ATOM 882 C C . ALA A 1 118 ? 24.563 -56.687 4.342 1.00 47.00 118 ALA A C 1
ATOM 884 O O . ALA A 1 118 ? 23.404 -57.042 4.179 1.00 47.00 118 ALA A O 1
ATOM 885 N N . GLU A 1 119 ? 25.536 -56.882 3.454 1.00 40.41 119 GLU A N 1
ATOM 886 C CA . GLU A 1 119 ? 25.772 -58.124 2.707 1.00 40.41 119 GLU A CA 1
ATOM 887 C C . GLU A 1 119 ? 27.207 -58.133 2.169 1.00 40.41 119 GLU A C 1
ATOM 889 O O . GLU A 1 119 ? 27.653 -57.077 1.655 1.00 40.41 119 GLU A O 1
#

Radius of gyration: 20.76 Å; chains: 1; bounding box: 36×77×31 Å